Protein AF-A9HT89-F1 (afdb_monomer)

Sequence (147 aa):
MCEYQEIIDDARVEAMAGSGSSYEFYCKRFTRIIDQKAAGLPGNEGNGLRDAAKASGDYMTPEEEREAFKGCCQHGIEWGCCPAGCDDLEDWHDEIGAMEIDEAVIAELKAEEEQARLDEIAARDAKVLDKIAEIQCKRRGNVTGKS

Mean predicted aligned error: 14.74 Å

Secondary structure (DSSP, 8-state):
--TTHHHHHHHHHHHHTT-TT-HHHHHHHHHHHHHHHHHTS-TTHHHHHHHHHHHTS-PPPHHHHHHHTTTB-TTSSBTT--TT----TTHHHHHHTT----HHHHHHHHHHHHHHHHHHHHHHHHHHHHHHHHHHHHHHHHHHT--

Nearest PDB structures (foldseek):
  3ddh-assembly1_A  TM=3.037E-01  e=5.188E+00  Bacteroides thetaiotaomicron
  3ddh-assembly1_B  TM=3.022E-01  e=7.745E+00  Bacteroides thetaiotaomicron

Structure (mmCIF, N/CA/C/O backbone):
data_AF-A9HT89-F1
#
_entry.id   AF-A9HT89-F1
#
loop_
_atom_site.group_PDB
_atom_site.id
_atom_site.type_symbol
_atom_site.label_atom_id
_atom_site.label_alt_id
_atom_site.label_comp_id
_atom_site.label_asym_id
_atom_site.label_entity_id
_atom_site.label_seq_id
_atom_site.pdbx_PDB_ins_code
_atom_site.Cartn_x
_atom_site.Cartn_y
_atom_site.Cartn_z
_atom_site.occupancy
_atom_site.B_i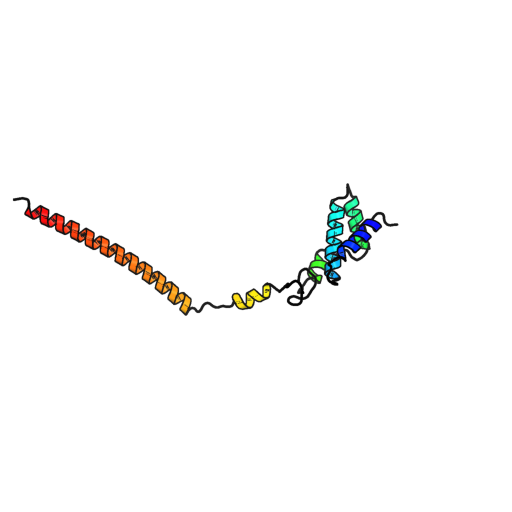so_or_equiv
_atom_site.auth_seq_id
_atom_site.auth_comp_id
_atom_site.auth_asym_id
_atom_site.auth_atom_id
_atom_site.pdbx_PDB_model_num
ATOM 1 N N . MET A 1 1 ? 25.498 6.887 -23.926 1.00 52.81 1 MET A N 1
ATOM 2 C CA . MET A 1 1 ? 25.016 6.087 -22.782 1.00 52.81 1 MET A CA 1
ATOM 3 C C . MET A 1 1 ? 24.197 7.030 -21.920 1.00 52.81 1 MET A C 1
ATOM 5 O O . MET A 1 1 ? 24.654 8.149 -21.729 1.00 52.81 1 MET A O 1
ATOM 9 N N . CYS A 1 2 ? 22.963 6.663 -21.556 1.00 63.00 2 CYS A N 1
ATOM 10 C CA . CYS A 1 2 ? 22.107 7.506 -20.715 1.00 63.00 2 CYS A CA 1
ATOM 11 C C . CYS A 1 2 ? 22.812 7.727 -19.369 1.00 63.00 2 CYS A C 1
ATOM 13 O O . CYS A 1 2 ? 23.299 6.764 -18.784 1.00 63.00 2 CYS A O 1
ATOM 15 N N . GLU A 1 3 ? 22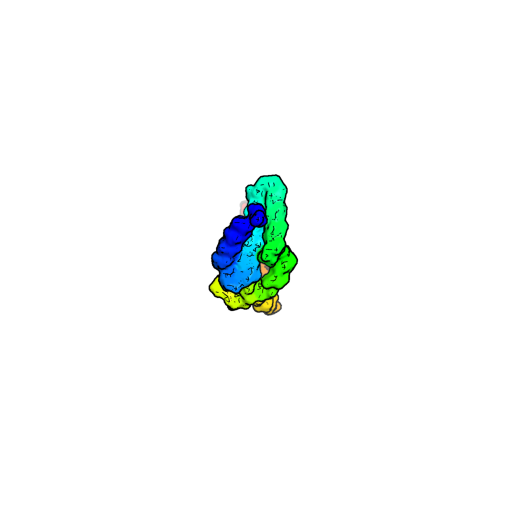.884 8.975 -18.910 1.00 83.00 3 GLU A N 1
ATOM 16 C CA . GLU A 1 3 ? 23.577 9.402 -17.682 1.00 83.00 3 GLU A CA 1
ATOM 17 C C . GLU A 1 3 ? 23.123 8.634 -16.425 1.00 83.00 3 GLU A C 1
ATOM 19 O O . GLU A 1 3 ? 23.872 8.511 -15.464 1.00 83.00 3 GLU A O 1
ATOM 24 N N . TYR A 1 4 ? 21.932 8.031 -16.473 1.00 91.88 4 TYR A N 1
ATOM 25 C CA . TYR A 1 4 ? 21.299 7.323 -15.363 1.00 91.88 4 TYR A CA 1
ATOM 26 C C . TYR A 1 4 ? 21.207 5.802 -15.546 1.00 91.88 4 TYR A C 1
ATOM 28 O O . TYR A 1 4 ? 20.567 5.129 -14.738 1.00 91.88 4 TYR A O 1
ATOM 36 N N . GLN A 1 5 ? 21.816 5.247 -16.599 1.00 92.06 5 GLN A N 1
ATOM 37 C CA . GLN A 1 5 ? 21.636 3.838 -16.967 1.00 92.06 5 GLN A CA 1
ATOM 38 C C . GLN A 1 5 ? 22.066 2.877 -15.850 1.00 92.06 5 GLN A C 1
ATOM 40 O O . GLN A 1 5 ? 21.317 1.966 -15.517 1.00 92.06 5 GLN A O 1
ATOM 45 N N . GLU A 1 6 ? 23.220 3.118 -15.225 1.00 93.88 6 GLU A N 1
ATOM 46 C CA . GLU A 1 6 ? 23.723 2.279 -14.126 1.00 93.88 6 GLU A CA 1
ATOM 47 C C . GLU A 1 6 ? 22.774 2.303 -12.917 1.00 93.88 6 GLU A C 1
ATOM 49 O O . GLU A 1 6 ? 22.434 1.262 -12.363 1.00 93.88 6 GLU A O 1
ATOM 54 N N . ILE A 1 7 ? 22.253 3.484 -12.560 1.00 94.88 7 ILE A N 1
ATOM 55 C CA . ILE A 1 7 ? 21.309 3.653 -11.445 1.00 94.88 7 ILE A CA 1
ATOM 56 C C . ILE A 1 7 ? 20.012 2.873 -11.692 1.00 94.88 7 ILE A C 1
ATOM 58 O O . ILE A 1 7 ? 19.464 2.272 -10.757 1.00 94.88 7 ILE A O 1
ATOM 62 N N . ILE A 1 8 ? 19.526 2.912 -12.937 1.00 96.00 8 ILE A N 1
ATOM 63 C CA . ILE A 1 8 ? 18.331 2.198 -13.386 1.00 96.00 8 ILE A CA 1
ATOM 64 C C . ILE A 1 8 ? 18.576 0.691 -13.345 1.00 96.00 8 ILE A C 1
ATOM 66 O O . ILE A 1 8 ? 17.764 -0.029 -12.772 1.00 96.00 8 ILE A O 1
ATOM 70 N N . ASP A 1 9 ? 19.691 0.205 -13.884 1.00 95.81 9 ASP A N 1
ATOM 71 C CA . ASP A 1 9 ? 19.984 -1.229 -13.921 1.00 95.81 9 ASP A CA 1
ATOM 72 C C . ASP A 1 9 ? 20.175 -1.811 -12.511 1.00 95.81 9 ASP A C 1
ATOM 74 O O . ASP A 1 9 ? 19.611 -2.863 -12.201 1.00 95.81 9 ASP A O 1
ATOM 78 N N . ASP A 1 10 ? 20.827 -1.076 -11.608 1.00 95.88 10 ASP A N 1
ATOM 79 C CA . ASP A 1 10 ? 20.899 -1.440 -10.189 1.00 95.88 10 ASP A CA 1
ATOM 80 C C . ASP A 1 10 ? 19.508 -1.500 -9.545 1.00 95.88 10 ASP A C 1
ATOM 82 O O . ASP A 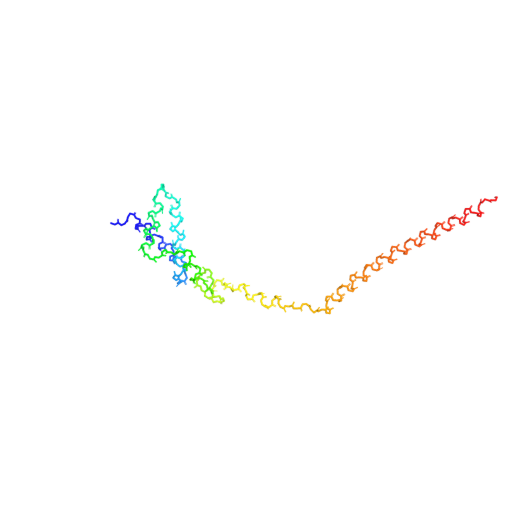1 10 ? 19.196 -2.428 -8.796 1.00 95.88 10 ASP A O 1
ATOM 86 N N . ALA A 1 11 ? 18.644 -0.521 -9.844 1.00 96.44 11 ALA A N 1
ATOM 87 C CA . ALA A 1 11 ? 17.275 -0.508 -9.334 1.00 96.44 11 ALA A CA 1
ATOM 88 C C . ALA A 1 11 ? 16.460 -1.702 -9.854 1.00 96.44 11 ALA A C 1
ATOM 90 O O . ALA A 1 11 ? 15.642 -2.246 -9.113 1.00 96.44 11 ALA A O 1
ATOM 91 N N . ARG A 1 12 ? 16.700 -2.161 -11.090 1.00 96.00 12 ARG A N 1
ATOM 92 C CA . ARG A 1 12 ? 16.063 -3.372 -11.632 1.00 96.00 12 ARG A CA 1
ATOM 93 C C . ARG A 1 12 ? 16.504 -4.621 -10.883 1.00 96.00 12 ARG A C 1
ATOM 95 O O . ARG A 1 12 ? 15.658 -5.435 -10.524 1.00 96.00 12 ARG A O 1
ATOM 102 N N . VAL A 1 13 ? 17.804 -4.774 -10.634 1.00 95.81 13 VAL A N 1
ATOM 103 C CA . VAL A 1 13 ? 18.339 -5.912 -9.870 1.00 95.81 13 VAL A CA 1
ATOM 104 C C . VAL A 1 13 ? 17.740 -5.943 -8.463 1.00 95.81 13 VAL A C 1
ATOM 106 O O . VAL A 1 13 ? 17.263 -6.984 -8.009 1.00 95.81 13 VAL A O 1
ATOM 109 N N . GLU A 1 14 ? 17.692 -4.790 -7.799 1.00 95.75 14 GLU A N 1
ATOM 110 C CA . GLU A 1 14 ? 17.127 -4.657 -6.458 1.00 95.75 14 GLU A CA 1
ATOM 111 C C . GLU A 1 14 ? 15.606 -4.896 -6.422 1.00 95.75 14 GLU A C 1
ATOM 113 O O . GLU A 1 14 ? 15.096 -5.513 -5.482 1.00 95.75 14 GLU A O 1
ATOM 118 N N . ALA A 1 15 ? 14.872 -4.448 -7.444 1.00 95.00 15 ALA A N 1
ATOM 119 C CA . ALA A 1 15 ? 13.432 -4.666 -7.558 1.00 95.00 15 ALA A CA 1
ATOM 120 C C . ALA A 1 15 ? 13.079 -6.128 -7.858 1.00 95.00 15 ALA A C 1
ATOM 122 O O . ALA A 1 15 ? 12.096 -6.639 -7.323 1.00 95.00 15 ALA A O 1
ATOM 123 N N . MET A 1 16 ? 13.885 -6.823 -8.671 1.00 93.25 16 MET A N 1
ATOM 124 C CA . MET A 1 16 ? 13.685 -8.248 -8.960 1.00 93.25 16 MET A CA 1
ATOM 125 C C . MET A 1 16 ? 13.816 -9.105 -7.696 1.00 93.25 16 MET A C 1
ATOM 127 O O . MET A 1 16 ? 13.075 -10.080 -7.532 1.00 93.25 16 MET A O 1
ATOM 131 N N . ALA A 1 17 ? 14.719 -8.739 -6.783 1.00 91.25 17 ALA A N 1
ATOM 132 C CA . ALA A 1 17 ? 14.983 -9.490 -5.562 1.00 91.25 17 ALA A CA 1
ATOM 133 C C . ALA A 1 17 ? 13.768 -9.501 -4.612 1.00 91.25 17 ALA A C 1
ATOM 135 O O . ALA A 1 17 ? 13.477 -8.531 -3.912 1.00 91.25 17 ALA A O 1
ATOM 136 N N . GLY A 1 18 ? 13.071 -10.638 -4.542 1.00 81.81 18 GLY A N 1
ATOM 137 C CA . GLY A 1 18 ? 11.879 -10.792 -3.702 1.00 81.81 18 GLY A CA 1
ATOM 138 C C . GLY A 1 18 ? 10.600 -10.232 -4.330 1.00 81.81 18 GLY A C 1
ATOM 139 O O . GLY A 1 18 ? 9.660 -9.936 -3.603 1.00 81.81 18 GLY A O 1
ATOM 140 N N . SER A 1 19 ? 10.556 -10.094 -5.660 1.00 86.62 19 SER A N 1
ATOM 141 C CA . SER A 1 19 ? 9.335 -9.741 -6.406 1.00 86.62 19 SER A CA 1
ATOM 142 C C . SER A 1 19 ? 8.329 -10.898 -6.538 1.00 86.62 19 SER A C 1
ATOM 144 O O . SER A 1 19 ? 7.228 -10.705 -7.042 1.00 86.62 19 SER A O 1
ATOM 146 N N . GLY A 1 20 ? 8.693 -12.113 -6.105 1.00 79.88 20 GLY A N 1
ATOM 147 C CA . GLY A 1 20 ? 7.784 -13.265 -6.091 1.00 79.88 20 GLY A CA 1
ATOM 148 C C . GLY A 1 20 ? 7.246 -13.667 -7.469 1.00 79.88 20 GLY A C 1
ATOM 149 O O . GLY A 1 20 ? 6.193 -14.287 -7.537 1.00 79.88 20 GLY A O 1
ATOM 150 N N . SER A 1 21 ? 7.948 -13.297 -8.548 1.00 83.06 21 SER A N 1
ATOM 151 C CA . SER A 1 21 ? 7.525 -13.479 -9.946 1.00 83.06 21 SER A CA 1
ATOM 152 C C . SER A 1 21 ? 6.305 -12.656 -10.392 1.00 83.06 21 SER A C 1
ATOM 154 O O . SER A 1 21 ? 5.832 -12.875 -11.504 1.00 83.06 21 SER A O 1
ATOM 156 N N . SER A 1 22 ? 5.835 -11.680 -9.604 1.00 88.38 22 SER A N 1
ATOM 157 C CA . SER A 1 22 ? 4.854 -10.687 -10.071 1.00 88.38 22 SER A CA 1
ATOM 158 C C . SER A 1 22 ? 5.567 -9.532 -10.777 1.00 88.38 22 SER A C 1
ATOM 160 O O . SER A 1 22 ? 6.458 -8.891 -10.208 1.00 88.38 22 SER A O 1
ATOM 162 N N . TYR A 1 23 ? 5.167 -9.259 -12.021 1.00 90.94 23 TYR A N 1
ATOM 163 C CA . TYR A 1 23 ? 5.712 -8.148 -12.803 1.00 90.94 23 TYR A CA 1
ATOM 164 C C . TYR A 1 23 ? 5.211 -6.798 -12.276 1.00 90.94 23 TYR A C 1
ATOM 166 O O . TYR A 1 23 ? 5.971 -5.843 -12.160 1.00 90.94 23 TYR A O 1
ATOM 174 N N . GLU A 1 24 ? 3.957 -6.740 -11.854 1.00 91.12 24 GLU A N 1
ATOM 175 C CA . GLU A 1 24 ? 3.296 -5.565 -11.296 1.00 91.12 24 GLU A CA 1
ATOM 176 C C . GLU A 1 24 ? 3.974 -5.148 -9.987 1.00 91.12 24 GLU A C 1
ATOM 178 O O . GLU A 1 24 ? 4.305 -3.977 -9.780 1.00 91.12 24 GLU A O 1
ATOM 183 N N . PHE A 1 25 ? 4.266 -6.123 -9.117 1.00 92.56 25 PHE A N 1
ATOM 184 C CA . PHE A 1 25 ? 5.016 -5.888 -7.886 1.00 92.56 25 PHE A CA 1
ATOM 185 C C . PHE A 1 25 ? 6.471 -5.504 -8.145 1.00 92.56 25 PHE A C 1
ATOM 187 O O . PHE A 1 25 ? 6.999 -4.619 -7.463 1.00 92.56 25 PHE A O 1
ATOM 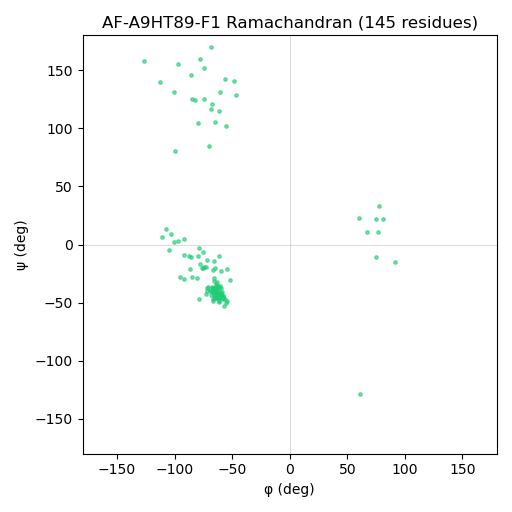194 N N . TYR A 1 26 ? 7.100 -6.092 -9.164 1.00 94.88 26 TYR A N 1
ATOM 195 C CA . TYR A 1 26 ? 8.403 -5.647 -9.646 1.00 94.88 26 TYR A CA 1
ATOM 196 C C . TYR A 1 26 ? 8.382 -4.167 -10.072 1.00 94.88 26 TYR A C 1
ATOM 198 O O . TYR A 1 26 ? 9.177 -3.388 -9.546 1.00 94.88 26 TYR A O 1
ATOM 206 N N . CYS A 1 27 ? 7.455 -3.748 -10.940 1.00 95.00 27 CYS A N 1
ATOM 207 C CA . CYS A 1 27 ? 7.338 -2.367 -11.423 1.00 95.00 27 CYS A CA 1
ATOM 208 C C . CYS A 1 27 ? 7.065 -1.377 -10.287 1.00 95.00 27 CYS A C 1
ATOM 210 O O . CYS A 1 27 ? 7.715 -0.333 -10.192 1.00 95.00 27 CYS A O 1
ATOM 212 N N . LYS A 1 28 ? 6.163 -1.722 -9.362 1.00 94.50 28 LYS A N 1
ATOM 213 C CA . LYS A 1 28 ? 5.897 -0.926 -8.155 1.00 94.50 28 LYS A CA 1
ATOM 214 C C . LYS A 1 28 ? 7.157 -0.737 -7.310 1.00 94.50 28 LYS A C 1
ATOM 216 O O . LYS A 1 28 ? 7.471 0.373 -6.872 1.00 94.50 28 LYS A O 1
ATOM 221 N N . ARG A 1 29 ? 7.911 -1.815 -7.080 1.00 95.12 29 ARG A N 1
ATOM 222 C CA . ARG A 1 29 ? 9.144 -1.767 -6.290 1.00 95.12 29 ARG A CA 1
ATOM 223 C C . ARG A 1 29 ? 10.246 -0.983 -7.000 1.00 95.12 29 ARG A C 1
ATOM 225 O O . ARG A 1 29 ? 10.887 -0.151 -6.363 1.00 95.12 29 ARG A O 1
ATOM 232 N N . PHE A 1 30 ? 10.420 -1.200 -8.301 1.00 96.62 30 PHE A N 1
ATOM 233 C CA . PHE A 1 30 ? 11.339 -0.442 -9.147 1.00 96.62 30 PHE A CA 1
ATOM 234 C C . PHE A 1 30 ? 11.047 1.060 -9.071 1.00 96.62 30 PHE A C 1
ATOM 236 O O . PHE A 1 30 ? 11.936 1.843 -8.742 1.00 96.62 30 PHE A O 1
ATOM 243 N N . THR A 1 31 ? 9.787 1.450 -9.264 1.00 96.56 31 THR A N 1
ATOM 244 C CA . THR A 1 31 ? 9.317 2.841 -9.168 1.00 96.56 31 THR A CA 1
ATOM 245 C C . THR A 1 31 ? 9.685 3.461 -7.824 1.00 96.56 31 THR A C 1
ATOM 247 O O . THR A 1 31 ? 10.296 4.528 -7.773 1.00 96.56 31 THR A O 1
ATOM 250 N N . ARG A 1 32 ? 9.410 2.751 -6.721 1.00 95.62 32 ARG A N 1
ATOM 251 C CA . ARG A 1 32 ? 9.744 3.210 -5.368 1.00 95.62 32 ARG A CA 1
ATOM 252 C C . ARG A 1 32 ? 11.248 3.389 -5.157 1.00 95.62 32 ARG A C 1
ATOM 254 O O . ARG A 1 32 ? 11.652 4.370 -4.535 1.00 95.62 32 ARG A O 1
ATOM 261 N N . ILE A 1 33 ? 12.070 2.465 -5.653 1.00 96.81 33 ILE A N 1
ATOM 262 C CA . ILE A 1 33 ? 13.534 2.564 -5.568 1.00 96.81 33 ILE A CA 1
ATOM 263 C C . ILE A 1 33 ? 14.022 3.777 -6.364 1.00 96.81 33 ILE A C 1
ATOM 265 O O . ILE A 1 33 ? 14.812 4.566 -5.848 1.00 96.81 33 ILE A O 1
ATOM 269 N N . ILE A 1 34 ? 13.522 3.976 -7.587 1.00 97.19 34 ILE A N 1
ATOM 270 C CA . ILE A 1 34 ? 13.850 5.149 -8.406 1.00 97.19 34 ILE A CA 1
ATOM 271 C C . ILE A 1 34 ? 13.466 6.439 -7.685 1.00 97.19 34 ILE A C 1
ATOM 273 O O . ILE A 1 34 ? 14.284 7.351 -7.615 1.00 97.19 34 ILE A O 1
ATOM 277 N N . ASP A 1 35 ? 12.271 6.517 -7.101 1.00 96.56 35 ASP A N 1
ATOM 278 C CA . ASP A 1 35 ? 11.829 7.712 -6.382 1.00 96.56 35 ASP A CA 1
ATOM 279 C C . ASP A 1 35 ? 12.677 8.013 -5.146 1.00 96.56 35 ASP A C 1
ATOM 281 O O . ASP A 1 35 ? 12.962 9.181 -4.871 1.00 96.56 35 ASP A O 1
ATOM 285 N N . GLN A 1 36 ? 13.116 6.978 -4.427 1.00 96.69 36 GLN A N 1
ATOM 286 C CA . GLN A 1 36 ? 14.036 7.117 -3.299 1.00 96.69 36 GLN A CA 1
ATOM 287 C C . GLN A 1 36 ? 15.417 7.598 -3.750 1.00 96.69 36 GLN A C 1
ATOM 289 O O . GLN A 1 36 ? 15.949 8.543 -3.167 1.00 96.69 36 GLN A O 1
ATOM 294 N N . LYS A 1 37 ? 15.982 6.995 -4.805 1.00 95.69 37 LYS A N 1
ATOM 295 C CA . LYS A 1 37 ? 17.270 7.420 -5.371 1.00 95.69 37 LYS A CA 1
ATOM 296 C C . LYS A 1 37 ? 17.185 8.855 -5.906 1.00 95.69 37 LYS A C 1
ATOM 298 O O . LYS A 1 37 ? 18.055 9.664 -5.603 1.00 95.69 37 LYS A O 1
ATOM 303 N N . ALA A 1 38 ? 16.107 9.201 -6.609 1.00 95.94 38 ALA A N 1
ATOM 304 C CA . ALA A 1 38 ? 15.861 10.541 -7.141 1.00 95.94 38 ALA A CA 1
ATOM 305 C C . ALA A 1 38 ? 15.767 11.607 -6.042 1.00 95.94 38 ALA A C 1
ATOM 307 O O . ALA A 1 38 ? 16.285 12.706 -6.219 1.00 95.94 38 ALA A O 1
ATOM 308 N N . ALA A 1 39 ? 15.147 11.289 -4.901 1.00 95.25 39 ALA A N 1
ATOM 309 C CA . ALA A 1 39 ? 15.052 12.206 -3.763 1.00 95.25 39 ALA A CA 1
ATOM 310 C C . ALA A 1 39 ? 16.411 12.506 -3.101 1.00 95.25 39 ALA A C 1
ATOM 312 O O . ALA A 1 39 ? 16.547 13.527 -2.431 1.00 95.25 39 ALA A O 1
ATOM 313 N N . GLY A 1 40 ? 17.405 11.627 -3.275 1.00 92.06 40 GLY A N 1
ATOM 314 C CA . GLY A 1 40 ? 18.762 11.806 -2.755 1.00 92.06 40 GLY A CA 1
ATOM 315 C C . GLY A 1 40 ? 19.704 12.589 -3.676 1.00 92.06 40 GLY A C 1
ATOM 316 O O . GLY A 1 40 ? 20.808 12.928 -3.250 1.00 92.06 40 GLY A O 1
ATOM 317 N N . LEU A 1 41 ? 19.301 12.869 -4.920 1.00 93.25 41 LEU A N 1
ATOM 318 C CA . LEU A 1 41 ? 20.133 13.570 -5.898 1.00 93.25 41 LEU A CA 1
ATOM 319 C C . LEU A 1 41 ? 20.021 15.100 -5.759 1.00 93.25 41 LEU A C 1
ATOM 321 O O . LEU A 1 41 ? 18.952 15.622 -5.430 1.00 93.25 41 LEU A O 1
ATOM 325 N N . PRO A 1 42 ? 21.108 15.848 -6.017 1.00 90.88 42 PRO A N 1
ATOM 326 C CA . PRO A 1 42 ? 21.104 17.300 -5.919 1.00 90.88 42 PRO A CA 1
ATOM 327 C C . PRO A 1 42 ? 20.373 17.975 -7.092 1.00 90.88 42 PRO A C 1
ATOM 329 O O . PRO A 1 42 ? 20.352 17.502 -8.228 1.00 90.88 42 PRO A O 1
ATOM 332 N N . GLY A 1 43 ? 19.813 19.158 -6.827 1.00 87.06 43 GLY A N 1
ATOM 333 C CA . GLY A 1 43 ? 19.253 20.027 -7.863 1.00 87.06 43 GLY A CA 1
ATOM 334 C C . GLY A 1 43 ? 18.103 19.386 -8.647 1.00 87.06 43 GLY A C 1
ATOM 335 O O . GLY A 1 43 ? 17.129 18.919 -8.065 1.00 87.06 43 GLY A O 1
ATOM 336 N N . ASN A 1 44 ? 18.197 19.422 -9.980 1.00 87.69 44 ASN A N 1
ATOM 337 C CA . ASN A 1 44 ? 17.166 18.904 -10.889 1.00 87.69 44 ASN A CA 1
ATOM 338 C C . ASN A 1 44 ? 17.462 17.476 -11.395 1.00 87.69 44 ASN A C 1
ATOM 340 O O . ASN A 1 44 ? 16.708 16.942 -12.207 1.00 87.69 44 ASN A O 1
ATOM 344 N N . GLU A 1 45 ? 18.547 16.848 -10.932 1.00 91.75 45 GLU A N 1
ATOM 345 C CA . GLU A 1 45 ? 18.962 15.512 -11.383 1.00 91.75 45 GLU A CA 1
ATOM 346 C C . GLU A 1 45 ? 17.922 14.437 -11.036 1.00 91.75 45 GLU A C 1
ATOM 348 O O . GLU A 1 45 ? 17.699 13.513 -11.817 1.00 91.75 45 GLU A O 1
ATOM 353 N N . GLY A 1 46 ? 17.203 14.595 -9.918 1.00 93.31 46 GLY A N 1
ATOM 354 C CA . GLY A 1 46 ? 16.121 13.685 -9.538 1.00 93.31 46 GLY A CA 1
ATOM 355 C C . GLY A 1 46 ? 14.978 13.629 -10.561 1.00 93.31 46 GLY A C 1
ATOM 356 O O . GLY A 1 46 ? 14.420 12.559 -10.805 1.00 93.31 46 GLY A O 1
ATOM 357 N N . ASN A 1 47 ? 14.652 14.750 -11.213 1.00 94.31 47 ASN A N 1
ATOM 358 C CA . ASN A 1 47 ? 13.649 14.760 -12.281 1.00 94.31 47 ASN A CA 1
ATOM 359 C C . ASN A 1 47 ? 14.185 14.083 -13.550 1.00 94.31 47 ASN A C 1
ATOM 361 O O . ASN A 1 47 ? 13.472 13.284 -14.151 1.00 94.31 47 ASN A O 1
ATOM 365 N N . GLY A 1 48 ? 15.457 14.316 -13.894 1.00 94.38 48 GLY A N 1
ATOM 366 C CA . GLY A 1 48 ? 16.122 13.637 -15.011 1.00 94.38 48 GLY A CA 1
ATOM 367 C C . GLY A 1 48 ? 16.139 12.112 -14.857 1.00 94.38 48 GLY A C 1
ATOM 368 O O . GLY A 1 48 ? 15.806 11.395 -15.802 1.00 94.38 48 GLY A O 1
ATOM 369 N N . LEU A 1 49 ? 16.435 11.612 -13.652 1.00 95.38 49 LEU A N 1
ATOM 370 C CA . LEU A 1 49 ? 16.392 10.180 -13.343 1.00 95.38 49 LEU A CA 1
ATOM 371 C C . LEU A 1 49 ? 14.979 9.599 -13.503 1.00 95.38 49 LEU A C 1
ATOM 373 O O . LEU A 1 49 ? 14.817 8.540 -14.109 1.00 95.38 49 LEU A O 1
ATOM 377 N N . ARG A 1 50 ? 13.947 10.286 -12.994 1.00 95.31 50 ARG A N 1
ATOM 378 C CA . ARG A 1 50 ? 12.549 9.841 -13.141 1.00 95.31 50 ARG A CA 1
ATOM 379 C C . ARG A 1 50 ? 12.111 9.800 -14.601 1.00 95.31 50 ARG A C 1
ATOM 381 O O . ARG A 1 50 ? 11.449 8.848 -15.002 1.00 95.31 50 ARG A O 1
ATOM 388 N N . ASP A 1 51 ? 12.482 10.795 -15.398 1.00 95.00 51 ASP A N 1
ATOM 389 C CA . ASP A 1 51 ? 12.124 10.836 -16.817 1.00 95.00 51 ASP A CA 1
ATOM 390 C C . ASP A 1 51 ? 12.838 9.733 -17.611 1.00 95.00 51 ASP A C 1
ATOM 392 O O . ASP A 1 51 ? 12.215 9.064 -18.438 1.00 95.00 51 ASP A O 1
ATOM 396 N N . ALA A 1 52 ? 14.110 9.461 -17.299 1.00 94.31 52 ALA A N 1
ATOM 397 C CA . ALA A 1 52 ? 14.838 8.327 -17.865 1.00 94.31 52 ALA A CA 1
ATOM 398 C C . ALA A 1 52 ? 14.213 6.977 -17.467 1.00 94.31 52 ALA A C 1
ATOM 400 O O . ALA A 1 52 ? 14.060 6.094 -18.313 1.00 94.31 52 ALA A O 1
ATOM 401 N N . ALA A 1 53 ? 13.792 6.822 -16.208 1.00 94.69 53 ALA A N 1
ATOM 402 C CA . ALA A 1 53 ? 13.116 5.615 -15.738 1.00 94.69 53 ALA A CA 1
ATOM 403 C C . ALA A 1 53 ? 11.748 5.415 -16.414 1.00 94.69 53 ALA A C 1
ATOM 405 O O . ALA A 1 53 ? 11.439 4.301 -16.833 1.00 94.69 53 ALA A O 1
ATOM 406 N N . LYS A 1 54 ? 10.957 6.477 -16.615 1.00 94.81 54 LYS A N 1
ATOM 407 C CA . LYS A 1 54 ? 9.702 6.417 -17.392 1.00 94.81 54 LYS A CA 1
ATOM 408 C C . LYS A 1 54 ? 9.936 5.984 -18.834 1.00 94.81 54 LYS A C 1
ATOM 410 O O . LYS A 1 54 ? 9.214 5.132 -19.339 1.00 94.81 54 LYS A O 1
ATOM 415 N N . ALA A 1 55 ? 10.974 6.511 -19.482 1.00 93.69 55 ALA A N 1
ATOM 416 C CA . ALA A 1 55 ? 11.329 6.117 -20.846 1.00 93.69 55 ALA A CA 1
ATOM 417 C C . ALA A 1 55 ? 11.767 4.643 -20.958 1.00 93.69 55 ALA A C 1
ATOM 419 O O . ALA A 1 55 ? 11.733 4.079 -22.050 1.00 93.69 55 ALA A O 1
ATOM 420 N N . SER A 1 56 ? 12.167 4.016 -19.846 1.00 90.25 56 SER A N 1
ATOM 421 C CA . SER A 1 56 ? 12.575 2.609 -19.807 1.00 90.25 56 SER A CA 1
ATOM 422 C C . SER A 1 56 ? 11.408 1.611 -19.816 1.00 90.25 56 SER A C 1
ATOM 424 O O . SER A 1 56 ? 11.631 0.447 -20.135 1.00 90.25 56 SER A O 1
ATOM 426 N N . GLY A 1 57 ? 10.185 2.065 -19.507 1.00 90.62 57 GLY A N 1
ATOM 427 C CA . GLY A 1 57 ? 8.955 1.265 -19.536 1.00 90.62 57 GLY A CA 1
ATOM 428 C C . GLY A 1 57 ? 8.577 0.560 -18.227 1.00 90.62 57 GLY A C 1
ATOM 429 O O . GLY A 1 57 ? 7.431 0.157 -18.089 1.00 90.62 57 GLY A O 1
ATOM 430 N N . ASP A 1 58 ? 9.489 0.452 -17.255 1.00 94.00 58 ASP A N 1
ATOM 431 C CA . ASP A 1 58 ? 9.237 -0.271 -15.992 1.00 94.00 58 ASP A CA 1
ATOM 432 C C . ASP A 1 58 ? 8.696 0.627 -14.857 1.00 94.00 58 ASP A C 1
ATOM 434 O O . ASP A 1 58 ? 8.320 0.134 -13.791 1.00 94.00 58 ASP A O 1
ATOM 438 N N . TYR A 1 59 ? 8.691 1.952 -15.054 1.00 96.25 59 TYR A N 1
ATOM 439 C CA . TYR A 1 59 ? 8.225 2.926 -14.062 1.00 96.25 59 TYR A CA 1
ATOM 440 C C . TYR A 1 59 ? 6.701 3.065 -14.115 1.00 96.25 59 TYR A C 1
ATOM 442 O O . TYR A 1 59 ? 6.142 3.413 -15.151 1.00 96.25 59 TYR A O 1
ATOM 450 N N . MET A 1 60 ? 6.054 2.858 -12.975 1.00 94.94 60 MET A N 1
ATOM 451 C CA . MET A 1 60 ? 4.607 2.798 -12.817 1.00 94.94 60 MET A CA 1
ATOM 452 C C . MET A 1 60 ? 4.066 4.115 -12.259 1.00 94.94 60 MET A C 1
ATOM 454 O O . MET A 1 60 ? 4.563 4.656 -11.270 1.00 94.94 60 MET A O 1
ATOM 458 N N . THR A 1 61 ? 3.025 4.646 -12.886 1.00 91.81 61 THR A N 1
ATOM 459 C CA . THR A 1 61 ? 2.286 5.800 -12.371 1.00 91.81 61 THR A CA 1
ATOM 460 C C . THR A 1 61 ? 1.323 5.391 -11.247 1.00 91.81 61 THR A C 1
ATOM 462 O O . THR A 1 61 ? 0.905 4.236 -11.172 1.00 91.81 61 THR A O 1
ATOM 465 N N . PRO A 1 62 ? 0.879 6.333 -10.392 1.00 90.12 62 PRO A N 1
ATOM 466 C CA . PRO A 1 62 ? -0.093 6.027 -9.338 1.00 90.12 62 PRO A CA 1
ATOM 467 C C . PRO A 1 62 ? -1.441 5.493 -9.845 1.00 90.12 62 PRO A C 1
ATOM 469 O O . PRO A 1 62 ? -2.192 4.896 -9.079 1.00 90.12 62 PRO A O 1
ATOM 472 N N . GLU A 1 63 ? -1.802 5.774 -11.097 1.00 91.81 63 GLU A N 1
ATOM 473 C CA . GLU A 1 63 ? -3.023 5.252 -11.716 1.00 91.81 63 GLU A CA 1
ATOM 474 C C . GLU A 1 63 ? -2.837 3.808 -12.178 1.00 91.81 63 GLU A C 1
ATOM 476 O O . GLU A 1 63 ? -3.649 2.958 -11.824 1.00 91.81 63 GLU A O 1
ATOM 481 N N . GLU A 1 64 ? -1.729 3.516 -12.860 1.00 91.38 64 GLU A N 1
ATOM 482 C CA . GLU A 1 64 ? -1.358 2.149 -13.241 1.00 91.38 64 GLU A CA 1
ATOM 483 C C . GLU A 1 64 ? -1.196 1.248 -12.014 1.00 91.38 64 GLU A C 1
ATOM 485 O O . GLU A 1 64 ? -1.634 0.104 -12.043 1.00 91.38 64 GLU A O 1
ATOM 490 N N . GLU A 1 65 ? -0.654 1.769 -10.907 1.00 90.44 65 GLU A N 1
ATOM 491 C CA . GLU A 1 65 ? -0.580 1.024 -9.647 1.00 90.44 65 GLU A CA 1
ATOM 492 C C . GLU A 1 65 ? -1.976 0.696 -9.097 1.00 90.44 65 GLU A C 1
ATOM 494 O O . GLU A 1 65 ? -2.226 -0.425 -8.664 1.00 90.44 65 GLU A O 1
ATOM 499 N N . ARG A 1 66 ? -2.925 1.637 -9.116 1.00 88.69 66 ARG A N 1
ATOM 500 C CA . ARG A 1 66 ? -4.281 1.345 -8.621 1.00 88.69 66 ARG A CA 1
ATOM 501 C C . ARG A 1 66 ? -4.980 0.272 -9.448 1.00 88.69 66 ARG A C 1
ATOM 503 O O . ARG A 1 66 ? -5.642 -0.584 -8.871 1.00 88.69 66 ARG A O 1
ATOM 510 N N . GLU A 1 67 ? -4.840 0.322 -10.768 1.00 89.94 67 GLU A N 1
ATOM 511 C CA . GLU A 1 67 ? -5.475 -0.654 -11.655 1.00 89.94 67 GLU A CA 1
ATOM 512 C C . GLU A 1 67 ? -4.787 -2.024 -11.589 1.00 89.94 67 GLU A C 1
ATOM 514 O O . GLU A 1 67 ? -5.471 -3.039 -11.490 1.00 89.94 67 GLU A O 1
ATOM 519 N N . ALA A 1 68 ? -3.451 -2.074 -11.564 1.00 88.00 68 ALA A N 1
ATOM 520 C CA . ALA A 1 68 ? -2.692 -3.329 -11.546 1.00 88.00 68 ALA A CA 1
ATOM 521 C C . ALA A 1 68 ? -2.898 -4.156 -10.266 1.00 88.00 68 ALA A C 1
ATOM 523 O O . ALA A 1 68 ? -2.794 -5.379 -10.294 1.00 88.00 68 ALA A O 1
ATOM 524 N N . PHE A 1 69 ? -3.194 -3.501 -9.141 1.00 89.06 69 PHE A N 1
ATOM 525 C CA . PHE A 1 69 ? -3.408 -4.163 -7.851 1.00 89.06 69 PHE A CA 1
ATOM 526 C C . PHE A 1 69 ? -4.889 -4.274 -7.467 1.00 89.06 69 PHE A C 1
ATOM 528 O O . PHE A 1 69 ? -5.217 -4.664 -6.347 1.00 89.06 69 PHE A O 1
ATOM 535 N N . LYS A 1 70 ? -5.808 -3.947 -8.379 1.00 88.62 70 LYS A N 1
ATOM 536 C CA . LYS A 1 70 ? -7.241 -4.092 -8.136 1.00 88.62 70 LYS A CA 1
ATOM 537 C C . LYS A 1 70 ? -7.614 -5.574 -8.039 1.00 88.62 70 LYS A C 1
ATOM 539 O O . LYS A 1 70 ? -7.433 -6.320 -8.992 1.00 88.62 70 LYS A O 1
ATOM 544 N N . GLY A 1 71 ? -8.170 -5.983 -6.898 1.00 85.25 71 GLY A N 1
ATOM 545 C CA . GLY A 1 71 ? -8.540 -7.384 -6.644 1.00 85.25 71 GLY A CA 1
ATOM 546 C C . GLY A 1 71 ? -7.359 -8.301 -6.300 1.00 85.25 71 GLY A C 1
ATOM 547 O O . GLY A 1 71 ? -7.528 -9.516 -6.245 1.00 85.25 71 GLY A O 1
ATOM 548 N N . CYS A 1 72 ? -6.180 -7.731 -6.046 1.00 88.25 72 CYS A N 1
ATOM 549 C CA . CYS A 1 72 ? -4.986 -8.456 -5.633 1.00 88.25 72 CYS A CA 1
ATOM 550 C C . CYS A 1 72 ? -4.414 -7.847 -4.351 1.00 88.25 72 CYS A C 1
ATOM 552 O O . CYS A 1 72 ? -4.602 -6.667 -4.049 1.00 88.25 72 CYS A O 1
ATOM 554 N N . CYS A 1 73 ? -3.630 -8.632 -3.619 1.00 88.25 73 CYS A N 1
ATOM 555 C CA . CYS A 1 73 ? -2.861 -8.119 -2.498 1.00 88.25 73 CYS A CA 1
ATOM 556 C C . CYS A 1 73 ? -1.735 -7.191 -2.975 1.00 88.25 73 CYS A C 1
ATOM 558 O O . CYS A 1 73 ? -1.374 -7.163 -4.149 1.00 88.25 73 CYS A O 1
ATOM 560 N N . GLN A 1 74 ? -1.083 -6.484 -2.049 1.00 85.25 74 GLN A N 1
ATOM 561 C CA . GLN A 1 74 ? 0.022 -5.566 -2.373 1.00 85.25 74 GLN A CA 1
ATOM 562 C C . GLN A 1 74 ? 1.248 -6.229 -3.028 1.00 85.25 74 GLN A C 1
ATOM 564 O O . GLN A 1 74 ? 2.131 -5.510 -3.495 1.00 85.25 74 GLN A O 1
ATOM 569 N N . HIS A 1 75 ? 1.303 -7.563 -3.068 1.00 85.25 75 HIS A N 1
ATOM 570 C CA . HIS A 1 75 ? 2.316 -8.345 -3.779 1.00 85.25 75 HIS A CA 1
ATOM 571 C C . HIS A 1 75 ? 1.905 -8.718 -5.213 1.00 85.25 75 HIS A C 1
ATOM 573 O O . HIS A 1 75 ? 2.636 -9.452 -5.869 1.00 85.25 75 HIS A O 1
ATOM 579 N N . GLY A 1 76 ? 0.752 -8.239 -5.695 1.00 85.19 76 GLY A N 1
ATOM 580 C CA . GLY A 1 76 ? 0.278 -8.468 -7.064 1.00 85.19 76 GLY A CA 1
ATOM 581 C C . GLY A 1 76 ? -0.255 -9.883 -7.285 1.00 85.19 76 GLY A C 1
ATOM 582 O O . GLY A 1 76 ? -0.269 -10.364 -8.411 1.00 85.19 76 GLY A O 1
ATOM 583 N N . ILE A 1 77 ? -0.650 -10.563 -6.207 1.00 86.12 77 ILE A N 1
ATOM 584 C CA . ILE A 1 77 ? -1.227 -11.910 -6.233 1.00 86.12 77 ILE A CA 1
ATOM 585 C C . ILE A 1 77 ? -2.686 -11.795 -5.807 1.00 86.12 77 ILE A C 1
ATOM 587 O O . ILE A 1 77 ? -2.983 -11.046 -4.876 1.00 86.12 77 ILE A O 1
ATOM 591 N N . GLU A 1 78 ? -3.572 -12.540 -6.465 1.00 87.00 78 GLU A N 1
ATOM 592 C CA . GLU A 1 78 ? -4.985 -12.639 -6.093 1.00 87.00 78 GLU A CA 1
ATOM 593 C C . GLU A 1 78 ? -5.142 -12.906 -4.586 1.00 87.00 78 GLU A C 1
ATOM 595 O O . GLU A 1 78 ? -4.361 -13.652 -3.974 1.00 87.00 78 GLU A O 1
ATOM 600 N N . TRP A 1 79 ? -6.136 -12.265 -3.974 1.00 86.12 79 TRP A N 1
ATOM 601 C CA . TRP A 1 79 ? -6.433 -12.452 -2.556 1.00 86.12 79 TRP A CA 1
ATOM 602 C C . TRP A 1 79 ? -6.683 -13.931 -2.223 1.00 86.12 79 TRP A C 1
ATOM 604 O O . TRP A 1 79 ? -7.224 -14.681 -3.033 1.00 86.12 79 TRP A O 1
ATOM 614 N N . GLY A 1 80 ? -6.215 -14.382 -1.056 1.00 83.81 80 GLY A N 1
ATOM 615 C CA . GLY A 1 80 ? -6.314 -15.787 -0.635 1.00 83.81 80 GLY A CA 1
ATOM 616 C C . GLY A 1 80 ? -5.347 -16.749 -1.331 1.00 83.81 80 GLY A C 1
ATOM 617 O O . GLY A 1 80 ? -5.165 -17.881 -0.887 1.00 83.81 80 GLY A O 1
ATOM 618 N N . CYS A 1 81 ? -4.663 -16.306 -2.389 1.00 85.69 81 CYS A N 1
ATOM 619 C CA . CYS A 1 81 ? -3.688 -17.110 -3.131 1.00 85.69 81 CYS A CA 1
ATOM 620 C C . CYS A 1 81 ? -2.234 -16.714 -2.827 1.00 85.69 81 CYS A C 1
ATOM 622 O O . CYS A 1 81 ? -1.288 -17.353 -3.297 1.00 85.69 81 CYS A O 1
ATOM 624 N N . CYS A 1 82 ? -2.024 -15.658 -2.039 1.00 86.19 82 CYS A N 1
ATOM 625 C CA . CYS A 1 82 ? -0.692 -15.182 -1.701 1.00 86.19 82 CYS A CA 1
ATOM 626 C C . CYS A 1 82 ? -0.011 -16.112 -0.676 1.00 86.19 82 CYS A C 1
ATOM 628 O O . CYS A 1 82 ? -0.527 -16.273 0.430 1.00 86.19 82 CYS A O 1
ATOM 630 N N . PRO A 1 83 ? 1.197 -16.648 -0.949 1.00 83.19 83 PRO A N 1
ATOM 631 C CA . PRO A 1 83 ? 1.914 -17.527 -0.016 1.00 83.19 83 PRO A CA 1
ATOM 632 C C . PRO A 1 83 ? 2.348 -16.826 1.282 1.00 83.19 83 PRO A C 1
ATOM 634 O O . PRO A 1 83 ? 2.719 -17.492 2.245 1.00 83.19 83 PRO A O 1
ATOM 637 N N . ALA A 1 84 ? 2.302 -15.491 1.321 1.00 83.62 84 ALA A N 1
ATOM 638 C CA . ALA A 1 84 ? 2.507 -14.709 2.536 1.00 83.62 84 ALA A CA 1
ATOM 639 C C . ALA A 1 84 ? 1.265 -14.671 3.453 1.00 83.62 84 ALA A C 1
ATOM 641 O O . ALA A 1 84 ? 1.342 -14.084 4.529 1.00 83.62 84 ALA A O 1
ATOM 642 N N . GLY A 1 85 ? 0.139 -15.269 3.041 1.00 84.94 85 GLY A N 1
ATOM 643 C CA . GLY A 1 85 ? -1.123 -15.247 3.783 1.00 84.94 85 GLY A CA 1
ATOM 644 C C . GLY A 1 85 ? -1.878 -13.924 3.654 1.00 84.94 85 GLY A C 1
ATOM 645 O O . GLY A 1 85 ? -2.484 -13.469 4.619 1.00 84.94 85 GLY A O 1
ATOM 646 N N . CYS A 1 86 ? -1.784 -13.252 2.500 1.00 88.06 86 CYS A N 1
ATOM 647 C CA . CYS A 1 86 ? -2.602 -12.068 2.240 1.00 88.06 86 CYS A CA 1
ATOM 648 C C . CYS A 1 86 ? -4.015 -12.493 1.828 1.00 88.06 86 CYS A C 1
ATOM 650 O O . CYS A 1 86 ? -4.225 -12.889 0.679 1.00 88.06 86 CYS A O 1
ATOM 652 N N . ASP A 1 87 ? -4.956 -12.351 2.750 1.00 79.00 87 ASP A N 1
ATOM 653 C CA . ASP A 1 87 ? -6.388 -12.495 2.497 1.00 79.00 87 ASP A CA 1
ATOM 654 C C . ASP A 1 87 ? -7.035 -11.133 2.263 1.00 79.00 87 ASP A C 1
ATOM 656 O O . ASP A 1 87 ? -6.520 -10.102 2.714 1.00 79.00 87 ASP A O 1
ATOM 660 N N . ASP A 1 88 ? -8.153 -11.137 1.539 1.00 74.00 88 ASP A N 1
ATOM 661 C CA . ASP A 1 88 ? -8.987 -9.950 1.431 1.00 74.00 88 ASP A CA 1
ATOM 662 C C . ASP A 1 88 ? -9.634 -9.692 2.798 1.00 74.00 88 ASP A C 1
ATOM 664 O O . ASP A 1 88 ? -10.385 -10.517 3.320 1.00 74.00 88 ASP A O 1
ATOM 668 N N . LEU A 1 89 ? -9.312 -8.557 3.417 1.00 60.12 89 LEU A N 1
ATOM 669 C CA . LEU A 1 89 ? -9.941 -8.150 4.674 1.00 60.12 89 LEU A CA 1
ATOM 670 C C . LEU A 1 89 ? -11.395 -7.701 4.464 1.00 60.12 89 LEU A C 1
ATOM 672 O O . LEU A 1 89 ? -12.122 -7.575 5.450 1.00 60.12 89 LEU A O 1
ATOM 676 N N . GLU A 1 90 ? -11.827 -7.471 3.219 1.00 55.09 90 GLU A N 1
ATOM 677 C CA . GLU A 1 90 ? -13.222 -7.146 2.913 1.00 55.09 90 GLU A CA 1
ATOM 678 C C . GLU A 1 90 ? -14.154 -8.365 3.044 1.00 55.09 90 GLU A C 1
ATOM 680 O O . GLU A 1 90 ? -15.337 -8.177 3.314 1.00 55.09 90 GLU A O 1
ATOM 685 N N . ASP A 1 91 ? -13.638 -9.601 3.019 1.00 50.62 91 ASP A N 1
ATOM 686 C CA . ASP A 1 91 ? -14.457 -10.818 3.194 1.00 50.62 91 ASP A CA 1
ATOM 687 C C . ASP A 1 91 ? -14.877 -11.053 4.664 1.00 50.62 91 ASP A C 1
ATOM 689 O O . ASP A 1 91 ? -15.878 -11.698 4.967 1.00 50.62 91 ASP A O 1
ATOM 693 N N . TRP A 1 92 ? -14.172 -10.441 5.623 1.00 49.38 92 TRP A N 1
ATOM 694 C CA . TRP A 1 92 ? -14.551 -10.503 7.043 1.00 49.38 92 TRP A CA 1
ATOM 695 C C . TRP A 1 92 ? -15.681 -9.535 7.414 1.00 49.38 92 TRP A C 1
ATOM 697 O O . TRP A 1 92 ? -16.221 -9.614 8.522 1.00 49.38 92 TRP A O 1
ATOM 707 N N . HIS A 1 93 ? -16.050 -8.618 6.517 1.00 47.06 93 HIS A N 1
ATOM 708 C CA . HIS A 1 93 ? -17.154 -7.690 6.748 1.00 47.06 93 HIS A CA 1
ATOM 709 C C . HIS A 1 93 ? -18.521 -8.261 6.352 1.00 47.06 93 HIS A C 1
ATOM 711 O O . HIS A 1 93 ? -19.516 -7.829 6.938 1.00 47.06 93 HIS A O 1
ATOM 717 N N . ASP A 1 94 ? -18.579 -9.271 5.483 1.00 46.88 94 ASP A N 1
ATOM 718 C CA . ASP A 1 94 ? -19.847 -9.894 5.086 1.00 46.88 94 ASP A CA 1
ATOM 719 C C . ASP A 1 94 ? -20.308 -10.992 6.063 1.00 46.88 94 ASP A C 1
ATOM 721 O O . ASP A 1 94 ? -21.511 -11.152 6.272 1.00 46.88 94 ASP A O 1
ATOM 725 N N . GLU A 1 95 ? -19.395 -11.677 6.764 1.00 46.41 95 GLU A N 1
ATOM 726 C CA . GLU A 1 95 ? -19.782 -12.686 7.768 1.00 46.41 95 GLU A CA 1
ATOM 727 C C . GLU A 1 95 ? -19.919 -12.132 9.199 1.00 46.41 95 GLU A C 1
ATOM 729 O O . GLU A 1 95 ? -20.753 -12.619 9.964 1.00 46.41 95 GLU A O 1
ATOM 734 N N . ILE A 1 96 ? -19.171 -11.084 9.578 1.00 50.25 96 ILE A N 1
ATOM 735 C CA . ILE A 1 96 ? -19.289 -10.464 10.917 1.00 50.25 96 ILE A CA 1
ATOM 736 C C . ILE A 1 96 ? -20.235 -9.250 10.912 1.00 50.25 96 ILE A C 1
ATOM 738 O O . ILE A 1 96 ? -20.890 -8.980 11.919 1.00 50.25 96 ILE A O 1
ATOM 742 N N . GLY A 1 97 ? -20.378 -8.540 9.786 1.00 44.94 97 GLY A N 1
ATOM 743 C CA . GLY A 1 97 ? -21.285 -7.390 9.661 1.00 44.94 97 GLY A CA 1
ATOM 744 C C . GLY A 1 97 ? -22.771 -7.756 9.577 1.00 44.94 97 GLY A C 1
ATOM 745 O O . GLY A 1 97 ? -23.620 -6.915 9.869 1.00 44.94 97 GLY A O 1
ATOM 746 N N . ALA A 1 98 ? -23.082 -9.008 9.229 1.00 48.34 98 ALA A N 1
ATOM 747 C CA . ALA A 1 98 ? -24.440 -9.540 9.123 1.00 48.34 98 ALA A CA 1
ATOM 748 C C . ALA A 1 98 ? -24.812 -10.511 10.257 1.00 48.34 98 ALA A C 1
ATOM 750 O O . ALA A 1 98 ? -25.841 -11.185 10.175 1.00 48.34 98 ALA A O 1
ATOM 751 N N . MET A 1 99 ? -24.032 -10.576 11.344 1.00 51.09 99 MET A N 1
ATOM 752 C CA . MET A 1 99 ? -24.574 -11.109 12.592 1.00 51.09 99 MET A CA 1
ATOM 753 C C . MET A 1 99 ? -25.590 -10.100 13.131 1.00 51.09 99 MET A C 1
ATOM 755 O O . MET A 1 99 ? -25.274 -9.242 13.955 1.00 51.09 99 MET A O 1
ATOM 759 N N . GLU A 1 100 ? -26.827 -10.198 12.644 1.00 57.47 100 GLU A N 1
ATOM 760 C CA . GLU A 1 100 ? -27.986 -9.649 13.333 1.00 57.47 100 GLU A CA 1
ATOM 761 C C . GLU A 1 100 ? -27.984 -10.252 14.739 1.00 57.47 100 GLU A C 1
ATOM 763 O O . GLU A 1 100 ? -28.305 -11.424 14.940 1.00 57.47 100 GLU A O 1
ATOM 768 N N . ILE A 1 101 ? -27.543 -9.468 15.725 1.00 64.62 101 ILE A N 1
ATOM 769 C CA . ILE A 1 101 ? -27.765 -9.828 17.119 1.00 64.62 101 ILE A CA 1
ATOM 770 C C . ILE A 1 101 ? -29.281 -9.870 17.272 1.00 64.62 101 ILE A C 1
ATOM 772 O O . ILE A 1 101 ? -29.938 -8.841 17.109 1.00 64.62 101 ILE A O 1
ATOM 776 N N . ASP A 1 102 ? -29.805 -11.067 17.536 1.00 76.81 102 ASP A N 1
ATOM 777 C CA . ASP A 1 102 ? -31.234 -11.319 17.674 1.00 76.81 102 ASP A CA 1
ATOM 778 C C . ASP A 1 102 ? -31.864 -10.248 18.577 1.00 76.81 102 ASP A C 1
ATOM 780 O O . ASP A 1 102 ? -31.379 -9.965 19.681 1.00 76.81 102 ASP A O 1
ATOM 784 N N . GLU A 1 103 ? -32.943 -9.633 18.095 1.00 79.88 103 GLU A N 1
ATOM 785 C CA . GLU A 1 103 ? -33.710 -8.632 18.832 1.00 79.88 103 GLU A CA 1
ATOM 786 C C . GLU A 1 103 ? -34.109 -9.148 20.226 1.00 79.88 103 GLU A C 1
ATOM 788 O O . GLU A 1 103 ? -34.140 -8.373 21.184 1.00 79.88 103 GLU A O 1
ATOM 793 N N . ALA A 1 104 ? -34.316 -10.463 20.370 1.00 80.62 104 ALA A N 1
ATOM 794 C CA . ALA A 1 104 ? -34.567 -11.120 21.646 1.00 80.62 104 ALA A CA 1
ATOM 795 C C . ALA A 1 104 ? -33.391 -10.995 22.629 1.00 80.62 104 ALA A C 1
ATOM 797 O O . ALA A 1 104 ? -33.613 -10.675 23.795 1.00 80.62 104 ALA A O 1
ATOM 798 N N . VAL A 1 105 ? -32.147 -11.165 22.168 1.00 87.94 105 VAL A N 1
ATOM 799 C CA . VAL A 1 105 ? -30.940 -11.035 23.007 1.00 87.94 105 VAL A CA 1
ATOM 800 C C . VAL A 1 105 ? -30.756 -9.586 23.459 1.00 87.94 105 VAL A C 1
ATOM 802 O O . VAL A 1 105 ? -30.437 -9.316 24.616 1.00 87.94 105 VAL A O 1
ATOM 805 N N . ILE A 1 106 ? -31.015 -8.626 22.567 1.00 86.38 106 ILE A N 1
ATOM 806 C CA . ILE A 1 106 ? -30.971 -7.196 22.906 1.00 86.38 106 ILE A CA 1
ATOM 807 C C . ILE A 1 106 ? -32.063 -6.847 23.928 1.00 86.38 106 ILE A C 1
ATOM 809 O O . ILE A 1 106 ? -31.832 -6.044 24.835 1.00 86.38 106 ILE A O 1
ATOM 813 N N . ALA A 1 107 ? -33.260 -7.416 23.777 1.00 91.81 107 ALA A N 1
ATOM 814 C CA . ALA A 1 107 ? -34.369 -7.198 24.697 1.00 91.81 107 ALA A CA 1
ATOM 815 C C . ALA A 1 107 ? -34.098 -7.800 26.084 1.00 91.81 107 ALA A C 1
ATOM 817 O O . ALA A 1 107 ? -34.392 -7.148 27.085 1.00 91.81 107 ALA A O 1
ATOM 818 N N . GLU A 1 108 ? -33.504 -8.994 26.146 1.00 92.81 108 GLU A N 1
ATOM 819 C CA . GLU A 1 108 ? -33.110 -9.655 27.394 1.00 92.81 108 GLU A CA 1
ATOM 820 C C . GLU A 1 108 ? -32.078 -8.821 28.163 1.00 92.81 108 GLU A C 1
ATOM 822 O O . GLU A 1 108 ? -32.315 -8.478 29.319 1.00 92.81 108 GLU A O 1
ATOM 827 N N . LEU A 1 109 ? -31.013 -8.362 27.496 1.00 93.31 109 LEU A N 1
ATOM 828 C CA . LEU A 1 109 ? -29.996 -7.497 28.111 1.00 93.31 109 LEU A CA 1
ATOM 829 C C . LEU A 1 109 ? -30.589 -6.198 28.673 1.00 93.31 109 LEU A C 1
ATOM 831 O O . LEU A 1 109 ? -30.295 -5.803 29.801 1.00 93.31 109 LEU A O 1
ATOM 835 N N . LYS A 1 110 ? -31.474 -5.542 27.915 1.00 94.88 110 LYS A N 1
ATOM 836 C CA . LYS A 1 110 ? -32.161 -4.328 28.386 1.00 94.88 110 LYS A CA 1
ATOM 837 C C . LYS A 1 110 ? -33.061 -4.603 29.591 1.00 94.88 110 LYS A C 1
ATOM 839 O O . LYS A 1 110 ? -33.195 -3.742 30.460 1.00 94.88 110 LYS A O 1
ATOM 844 N N . ALA A 1 111 ? -33.702 -5.770 29.638 1.00 95.69 111 ALA A N 1
ATOM 845 C CA . ALA A 1 111 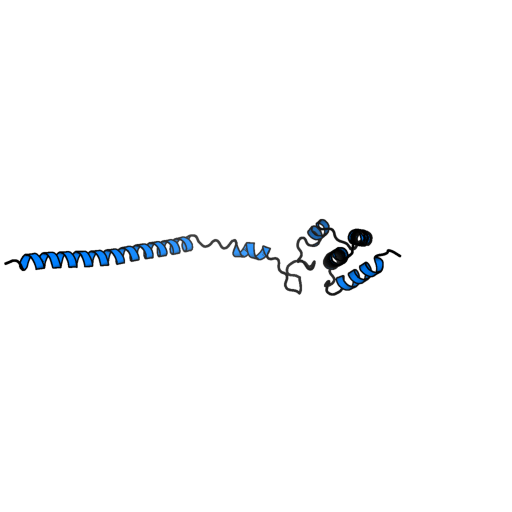? -34.544 -6.163 30.761 1.00 95.69 111 ALA A CA 1
ATOM 846 C C . ALA A 1 111 ? -33.710 -6.433 32.021 1.00 95.69 111 ALA A C 1
ATOM 848 O O . ALA A 1 111 ? -34.104 -6.008 33.107 1.00 95.69 111 ALA A O 1
ATOM 849 N N . GLU A 1 112 ? -32.547 -7.073 31.883 1.00 95.12 112 GLU A N 1
ATOM 850 C CA . GLU A 1 112 ? -31.612 -7.290 32.990 1.00 95.12 112 GLU A CA 1
ATOM 851 C C . GLU A 1 112 ? -31.074 -5.969 33.557 1.00 95.12 112 GLU A C 1
ATOM 853 O O . GLU A 1 112 ? -31.065 -5.781 34.776 1.00 95.12 112 GLU A O 1
ATOM 858 N N . GLU A 1 113 ? -30.691 -5.021 32.696 1.00 96.50 113 GLU A N 1
ATOM 859 C CA . GLU A 1 113 ? -30.246 -3.687 33.121 1.00 96.50 113 GLU A CA 1
ATOM 860 C C . GLU A 1 113 ? -31.343 -2.926 33.879 1.00 96.50 113 GLU A C 1
ATOM 862 O O . GLU A 1 113 ? -31.087 -2.318 34.925 1.00 96.50 113 GLU A O 1
ATOM 867 N N . GLU A 1 114 ? -32.581 -2.973 33.382 1.00 96.81 114 GLU A N 1
ATOM 868 C CA . GLU A 1 114 ? -33.717 -2.341 34.053 1.00 96.81 114 GLU A CA 1
ATOM 869 C C . GLU A 1 114 ? -34.010 -3.004 35.405 1.00 96.81 114 GLU A C 1
ATOM 871 O O . GLU A 1 114 ? -34.250 -2.303 36.392 1.00 96.81 114 GLU A O 1
ATOM 876 N N . GLN A 1 115 ? -33.930 -4.334 35.485 1.00 95.69 115 GLN A N 1
ATOM 877 C CA . GLN A 1 115 ? -34.120 -5.061 36.737 1.00 95.69 115 GLN A CA 1
ATOM 878 C C . GLN A 1 115 ? -33.043 -4.697 37.766 1.00 95.69 115 GLN A C 1
ATOM 880 O O . GLN A 1 115 ? -33.375 -4.388 38.911 1.00 95.69 115 GLN A O 1
ATOM 885 N N . ALA A 1 116 ? -31.772 -4.635 37.357 1.00 96.81 116 ALA A N 1
ATOM 886 C CA . ALA A 1 116 ? -30.680 -4.211 38.230 1.00 96.81 116 ALA A CA 1
ATOM 887 C C . ALA A 1 116 ? -30.910 -2.791 38.776 1.00 96.81 116 ALA A C 1
ATOM 889 O O . ALA A 1 116 ? -30.729 -2.534 39.970 1.00 96.81 116 ALA A O 1
ATOM 890 N N . ARG A 1 117 ? -31.396 -1.873 37.929 1.00 96.94 117 ARG A N 1
ATOM 891 C CA . ARG A 1 117 ? -31.748 -0.510 38.348 1.00 96.94 117 ARG A CA 1
ATOM 892 C C . ARG A 1 117 ? -32.872 -0.501 39.386 1.00 96.94 117 ARG A C 1
ATOM 894 O O . ARG A 1 117 ? -32.808 0.259 40.355 1.00 96.94 117 ARG A O 1
ATOM 901 N N . LEU A 1 118 ? -33.910 -1.314 39.195 1.00 96.88 118 LEU A N 1
ATOM 902 C CA . LEU A 1 118 ? -35.019 -1.428 40.147 1.00 96.88 118 LEU A CA 1
ATOM 903 C C . LEU A 1 118 ? -34.562 -2.010 41.489 1.00 96.88 118 LEU A C 1
ATOM 905 O O . LEU A 1 118 ? -34.969 -1.505 42.539 1.00 96.88 118 LEU A O 1
ATOM 909 N N . ASP A 1 119 ? -33.670 -2.997 41.471 1.00 97.00 119 ASP A N 1
ATOM 910 C CA . ASP A 1 119 ? -33.125 -3.613 42.681 1.00 97.00 119 ASP A CA 1
ATOM 911 C C . ASP A 1 119 ? -32.270 -2.622 43.489 1.00 97.00 119 ASP A C 1
ATOM 913 O O . ASP A 1 119 ? -32.381 -2.550 44.718 1.00 97.00 119 ASP A O 1
ATOM 917 N N . GLU A 1 120 ? -31.476 -1.778 42.822 1.00 96.94 120 GLU A N 1
ATOM 918 C CA . GLU A 1 120 ? -30.730 -0.697 43.479 1.00 96.94 120 GLU A CA 1
ATOM 919 C C . GLU A 1 120 ? -31.654 0.333 44.142 1.00 96.94 120 GLU A C 1
ATOM 921 O O . GLU A 1 120 ? -31.401 0.782 45.269 1.00 96.94 120 GLU A O 1
ATOM 926 N N . ILE A 1 121 ? -32.744 0.703 43.461 1.00 97.00 121 ILE A N 1
ATOM 927 C CA . ILE A 1 121 ? -33.766 1.601 44.008 1.00 97.00 121 ILE A CA 1
ATOM 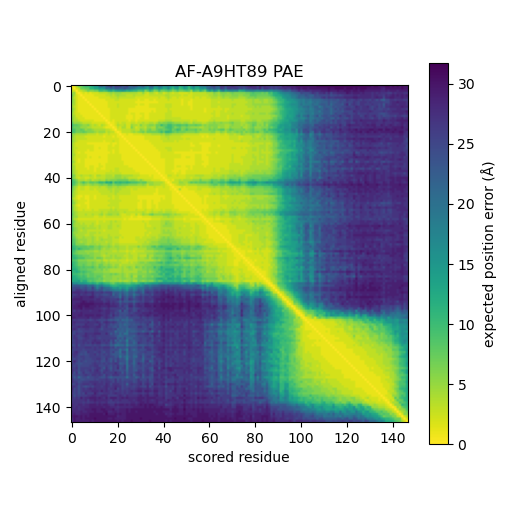928 C C . ILE A 1 121 ? -34.402 0.968 45.248 1.00 97.00 121 ILE A C 1
ATOM 930 O O . ILE A 1 121 ? -34.452 1.613 46.297 1.00 97.00 121 ILE A O 1
ATOM 934 N N . ALA A 1 122 ? -34.813 -0.297 45.165 1.00 97.19 122 ALA A N 1
ATOM 935 C CA . ALA A 1 122 ? -35.427 -1.017 46.275 1.00 97.19 122 ALA A CA 1
ATOM 936 C C . ALA A 1 122 ? -34.481 -1.126 47.483 1.00 97.19 122 ALA A C 1
ATOM 938 O O . ALA A 1 122 ? -34.886 -0.875 48.621 1.00 97.19 122 ALA A O 1
ATOM 939 N N . ALA A 1 123 ? -33.199 -1.422 47.252 1.00 97.31 123 ALA A N 1
ATOM 940 C CA . ALA A 1 123 ? -32.191 -1.488 48.308 1.00 97.31 123 ALA A CA 1
ATOM 941 C C . ALA A 1 123 ? -31.956 -0.126 48.981 1.00 97.31 123 ALA A C 1
ATOM 943 O O . ALA A 1 123 ? -31.760 -0.045 50.200 1.00 97.31 123 ALA A O 1
ATOM 944 N N . ARG A 1 124 ? -31.971 0.965 48.205 1.00 97.12 124 ARG A N 1
ATOM 945 C CA . ARG A 1 124 ? -31.896 2.330 48.741 1.00 97.12 124 ARG A CA 1
ATOM 946 C C . ARG A 1 124 ? -33.131 2.661 49.574 1.00 97.12 124 ARG A C 1
ATOM 948 O O . ARG A 1 124 ? -32.984 3.189 50.676 1.00 97.12 124 ARG A O 1
ATOM 955 N N . ASP A 1 125 ? -34.318 2.342 49.078 1.00 97.62 125 ASP A N 1
ATOM 956 C CA . ASP A 1 125 ? -35.575 2.656 49.751 1.00 97.62 125 ASP A CA 1
ATOM 957 C C . ASP A 1 125 ? -35.726 1.862 51.058 1.00 97.62 125 ASP A C 1
ATOM 959 O O . ASP A 1 125 ? -36.117 2.436 52.075 1.00 97.62 125 ASP A O 1
ATOM 963 N N . ALA A 1 126 ? -35.290 0.597 51.097 1.00 96.62 126 ALA A N 1
ATOM 964 C CA . ALA A 1 126 ? -35.231 -0.198 52.326 1.00 96.62 126 ALA A CA 1
ATOM 965 C C . ALA A 1 126 ? -34.385 0.486 53.419 1.00 96.62 126 ALA A C 1
ATOM 967 O O . ALA A 1 126 ? -34.846 0.670 54.546 1.00 96.62 126 ALA A O 1
ATOM 968 N N . LYS A 1 127 ? -33.187 0.977 53.069 1.00 96.12 127 LYS A N 1
ATOM 969 C CA . LYS A 1 127 ? -32.322 1.724 54.005 1.00 96.12 127 LYS A CA 1
ATOM 970 C C . LYS A 1 127 ? -32.974 3.016 54.498 1.00 96.12 127 LYS A C 1
ATOM 972 O O . LYS A 1 127 ? -32.780 3.416 55.648 1.00 96.12 127 LYS A O 1
ATOM 977 N N . VAL A 1 128 ? -33.718 3.706 53.631 1.00 97.12 128 VAL A N 1
ATOM 978 C CA . VAL A 1 128 ? -34.457 4.919 54.007 1.00 97.12 128 VAL A CA 1
ATOM 979 C C . VAL A 1 128 ? -35.567 4.578 55.001 1.00 97.12 128 VAL A C 1
ATOM 981 O O . VAL A 1 128 ? -35.709 5.279 56.004 1.00 97.12 128 VAL A O 1
ATOM 984 N N . LEU A 1 129 ? -36.310 3.495 54.768 1.00 95.38 129 LEU A N 1
ATOM 985 C CA . LEU A 1 129 ? -37.374 3.036 55.661 1.00 95.38 129 LEU A CA 1
ATOM 986 C C . LEU A 1 129 ? -36.839 2.642 57.043 1.00 95.38 129 LEU A C 1
ATOM 988 O O . LEU A 1 129 ? -37.398 3.095 58.045 1.00 95.38 129 LEU A O 1
ATOM 992 N N . ASP A 1 130 ? -35.722 1.916 57.112 1.00 94.69 130 ASP A N 1
ATOM 993 C CA . ASP A 1 130 ? -35.057 1.591 58.383 1.00 94.69 130 ASP A CA 1
ATOM 994 C C . ASP A 1 130 ? -34.685 2.861 59.15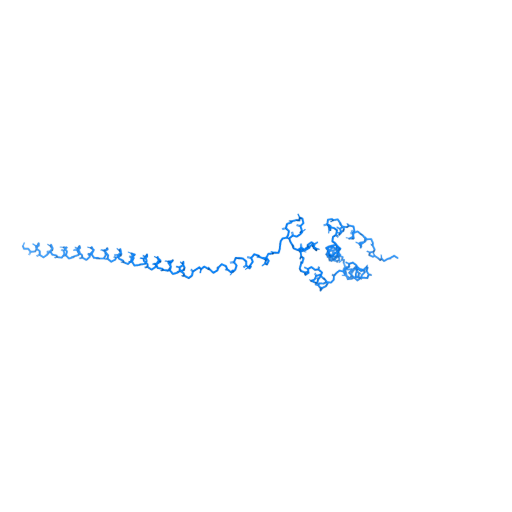5 1.00 94.69 130 ASP A C 1
ATOM 996 O O . ASP A 1 130 ? -34.970 3.007 60.348 1.00 94.69 130 ASP A O 1
ATOM 1000 N N . LYS A 1 131 ? -34.129 3.854 58.455 1.00 94.12 131 LYS A N 1
ATOM 1001 C CA . LYS A 1 131 ? -33.745 5.131 59.064 1.00 94.12 131 LYS A CA 1
ATOM 1002 C C . LYS A 1 131 ? -34.950 5.932 59.552 1.00 94.12 131 LYS A C 1
ATOM 1004 O O . LYS A 1 131 ? -34.888 6.563 60.610 1.00 94.12 131 LYS A O 1
ATOM 1009 N N . ILE A 1 132 ? -36.058 5.904 58.812 1.00 94.75 132 ILE A N 1
ATOM 1010 C CA . ILE A 1 132 ? -37.325 6.505 59.244 1.00 94.75 132 ILE A CA 1
ATOM 1011 C C . ILE A 1 132 ? -37.827 5.807 60.514 1.00 94.75 132 ILE A C 1
ATOM 1013 O O . ILE A 1 132 ? -38.196 6.497 61.469 1.00 94.75 132 ILE A O 1
ATOM 1017 N N . ALA A 1 133 ? -37.796 4.474 60.563 1.00 92.50 133 ALA A N 1
ATOM 1018 C CA . ALA A 1 133 ? -38.209 3.700 61.730 1.00 92.50 133 ALA A CA 1
ATOM 1019 C C . ALA A 1 133 ? -37.348 4.025 62.964 1.00 92.50 133 ALA A C 1
ATOM 1021 O O . ALA A 1 133 ? -37.892 4.284 64.0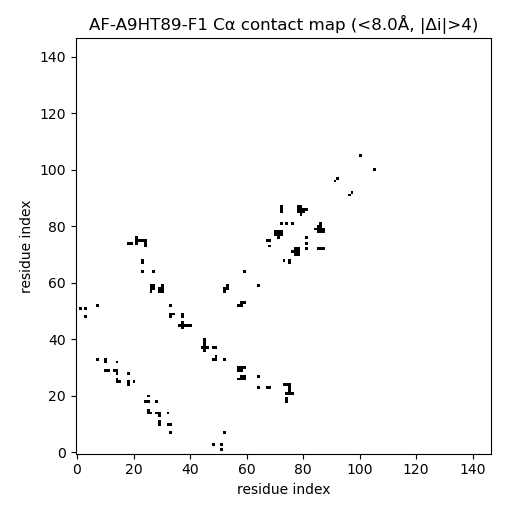42 1.00 92.50 133 ALA A O 1
ATOM 1022 N N . GLU A 1 134 ? -36.024 4.129 62.810 1.00 91.75 134 GLU A N 1
ATOM 1023 C CA . GLU A 1 134 ? -35.123 4.570 63.882 1.00 91.75 134 GLU A CA 1
ATOM 1024 C C . GLU A 1 134 ? -35.484 5.963 64.414 1.00 91.75 134 GLU A C 1
ATOM 1026 O O . GLU A 1 134 ? -35.537 6.182 65.629 1.00 91.75 134 GLU A O 1
ATOM 1031 N N . ILE A 1 135 ? -35.730 6.924 63.516 1.00 91.69 135 ILE A N 1
ATOM 1032 C CA . ILE A 1 135 ? -36.101 8.296 63.888 1.00 91.69 135 ILE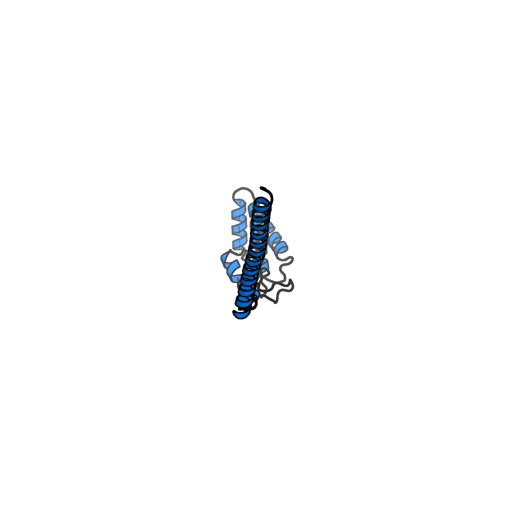 A CA 1
ATOM 1033 C C . ILE A 1 135 ? -37.431 8.296 64.648 1.00 91.69 135 ILE A C 1
ATOM 1035 O O . ILE A 1 135 ? -37.562 8.976 65.669 1.00 91.69 135 ILE A O 1
ATOM 1039 N N . GLN A 1 136 ? -38.417 7.529 64.182 1.00 89.69 136 GLN A N 1
ATOM 1040 C CA . GLN A 1 136 ? -39.718 7.416 64.838 1.00 89.69 136 GLN A CA 1
ATOM 1041 C C . GLN A 1 136 ? -39.611 6.747 66.218 1.00 89.69 136 GLN A C 1
ATOM 1043 O O . GLN A 1 136 ? -40.231 7.228 67.169 1.00 89.69 136 GLN A O 1
ATOM 1048 N N . CYS A 1 137 ? -38.785 5.705 66.363 1.00 84.06 137 CYS A N 1
ATOM 1049 C CA . CYS A 1 137 ? -38.517 5.049 67.645 1.00 84.06 137 CYS A CA 1
ATOM 1050 C C . CYS A 1 137 ? -37.855 6.012 68.645 1.00 84.06 137 CYS A C 1
ATOM 1052 O O . CYS A 1 137 ? -38.323 6.149 69.776 1.00 84.06 137 CYS A O 1
ATOM 1054 N N . LYS A 1 138 ? -36.825 6.755 68.212 1.00 83.62 138 LYS A N 1
ATOM 1055 C CA . LYS A 1 138 ? -36.153 7.782 69.031 1.00 83.62 138 LYS A CA 1
ATOM 1056 C C . LYS A 1 138 ? -37.120 8.885 69.466 1.00 83.62 138 LYS A C 1
ATOM 1058 O O . LYS A 1 138 ? -37.098 9.292 70.624 1.00 83.62 138 LYS A O 1
ATOM 1063 N N . ARG A 1 139 ? -38.012 9.340 68.575 1.00 79.94 139 ARG A N 1
ATOM 1064 C CA . ARG A 1 139 ? -39.056 10.325 68.914 1.00 79.94 139 ARG A CA 1
ATOM 1065 C C . ARG A 1 139 ? -40.044 9.787 69.950 1.00 79.94 139 ARG A C 1
ATOM 1067 O O . ARG A 1 139 ? -40.363 10.519 70.878 1.00 79.94 139 ARG A O 1
ATOM 1074 N N . ARG A 1 140 ? -40.494 8.531 69.838 1.00 75.38 140 ARG A N 1
ATOM 1075 C CA . ARG A 1 140 ? -41.408 7.913 70.820 1.00 75.38 140 ARG A CA 1
ATOM 1076 C C . ARG A 1 140 ? -40.755 7.731 72.195 1.00 75.38 140 ARG A C 1
ATOM 1078 O O . ARG A 1 140 ? -41.377 8.086 73.189 1.00 75.38 140 ARG A O 1
ATOM 1085 N N . GLY A 1 141 ? -39.500 7.277 72.255 1.00 64.69 141 GLY A N 1
ATOM 1086 C CA . GLY A 1 141 ? -38.762 7.123 73.520 1.00 64.69 141 GLY A CA 1
ATOM 1087 C C . GLY A 1 141 ? -38.474 8.446 74.246 1.00 64.69 141 GLY A C 1
ATOM 1088 O O . GLY A 1 141 ? -38.467 8.493 75.473 1.00 64.69 141 GLY A O 1
ATOM 1089 N N . ASN A 1 142 ? -38.300 9.545 73.505 1.00 58.62 142 ASN A N 1
ATOM 1090 C CA . ASN A 1 142 ? -38.069 10.876 74.083 1.00 58.62 142 ASN A CA 1
ATOM 1091 C C . ASN A 1 142 ? -39.354 11.522 74.647 1.00 58.62 142 ASN A C 1
ATOM 1093 O O . ASN A 1 142 ? -39.283 12.428 75.474 1.00 58.62 142 ASN A O 1
ATOM 1097 N N . VAL A 1 143 ? -40.532 11.061 74.208 1.00 57.50 143 VAL A N 1
ATOM 1098 C CA . VAL A 1 143 ? -41.839 11.506 74.727 1.00 57.50 143 VAL A CA 1
ATOM 1099 C C . VAL A 1 143 ? -42.186 10.798 76.043 1.00 57.50 143 VAL A C 1
ATOM 1101 O O . VAL A 1 143 ? -42.834 11.394 76.893 1.00 57.50 143 VAL A O 1
ATOM 1104 N N . THR A 1 144 ? -41.704 9.570 76.260 1.00 57.69 144 THR A N 1
ATOM 1105 C CA . THR A 1 144 ? -41.937 8.796 77.496 1.00 57.69 144 THR A CA 1
ATOM 1106 C C . THR A 1 144 ? -40.941 9.083 78.628 1.00 57.69 144 THR A C 1
ATOM 1108 O O . THR A 1 144 ? -41.166 8.630 79.741 1.00 57.69 144 THR A O 1
ATOM 1111 N N . GLY A 1 145 ? -39.842 9.805 78.363 1.00 55.44 145 GLY A N 1
ATOM 1112 C CA . GLY A 1 145 ? -38.797 10.143 79.348 1.00 55.44 145 GLY A CA 1
ATOM 1113 C C . GLY A 1 145 ? -38.873 11.560 79.940 1.00 55.44 145 GLY A C 1
ATOM 1114 O O . GLY A 1 145 ? -37.998 11.943 80.711 1.00 55.44 145 GLY A O 1
ATOM 1115 N N . LYS A 1 146 ? -39.886 12.356 79.570 1.00 51.38 146 LYS A N 1
ATOM 1116 C CA . LYS A 1 146 ? -40.224 13.634 80.220 1.00 51.38 146 LYS A CA 1
ATOM 1117 C C . LYS A 1 146 ? -41.397 13.407 81.176 1.00 51.38 146 LYS A C 1
ATOM 1119 O O . LYS A 1 146 ? -42.542 13.686 80.831 1.00 51.38 146 LYS A O 1
ATOM 1124 N N . SER A 1 147 ? -41.100 12.888 82.357 1.00 48.25 147 SER A N 1
ATOM 1125 C CA . SER A 1 147 ? -42.000 12.854 83.515 1.00 48.25 147 SER A CA 1
ATOM 1126 C C . SER A 1 147 ? -41.177 13.063 84.768 1.00 48.25 147 SER A C 1
ATOM 1128 O O . SER A 1 147 ? -40.180 12.316 84.895 1.00 48.25 147 SER A O 1
#

pLDDT: mean 85.69, std 14.5, range [44.94, 97.62]

Solvent-accessible surface area (backbone atoms only — not comparable to full-atom values): 8309 Å² total; per-residue (Å²): 129,69,95,49,50,69,64,50,53,53,32,48,59,58,19,56,64,84,22,85,89,25,65,64,29,21,23,51,42,25,31,52,46,47,53,54,54,24,71,73,42,70,87,66,51,23,58,54,44,50,53,53,40,47,76,69,68,53,45,60,50,80,63,56,50,54,60,68,33,60,81,29,32,95,60,46,33,48,49,71,68,32,92,88,69,40,57,60,72,72,64,58,48,64,66,61,69,62,62,74,75,51,68,66,60,58,50,50,54,53,48,52,54,51,49,53,54,50,51,54,50,50,57,51,50,52,55,50,51,53,52,49,51,52,54,52,50,54,53,54,56,60,62,73,68,72,123

Radius of gyration: 37.18 Å; Cα contacts (8 Å, |Δi|>4): 91; chains: 1; bounding box: 67×38×106 Å

Organism: Gluconacetobacter diazotrophicus (strain ATCC 49037 / DSM 5601 / CCUG 37298 / CIP 103539 / LMG 7603 / PAl5) (NCBI:txid272568)

Foldseek 3Di:
DQPCVVVLVVLLVVLVVPLVPALLSSLVSSQVSLQVVLVPDPDCVSVSSNVVNVVVVSHDDPVNNCVQCVCHDSSSHHAPPDPVNHHDPVVVCVVVVPPPPPPVNVVVVVVVVVVVVVVVVVVVVVVVVVVVVVVVVVVVVVVVPPD